Protein AF-A0A497RHI1-F1 (afdb_monomer_lite)

pLDDT: mean 88.55, std 8.63, range [52.28, 96.94]

Structure (mmCIF, N/CA/C/O backbone):
data_AF-A0A497RHI1-F1
#
_entry.id   AF-A0A497RHI1-F1
#
loop_
_atom_site.group_PDB
_atom_site.id
_atom_site.type_symbol
_atom_site.label_atom_id
_atom_site.label_alt_id
_atom_site.label_comp_id
_atom_site.label_asym_id
_atom_site.label_entity_id
_atom_site.label_seq_id
_atom_site.pdbx_PDB_ins_code
_atom_site.Cartn_x
_atom_site.Cartn_y
_atom_site.Cartn_z
_atom_site.occupancy
_atom_site.B_iso_or_equiv
_atom_site.auth_seq_id
_atom_site.auth_comp_id
_atom_site.auth_asym_id
_atom_site.auth_atom_id
_atom_site.pdbx_PDB_model_num
ATOM 1 N N . MET A 1 1 ? -8.646 17.216 15.175 1.00 66.25 1 MET A N 1
ATOM 2 C CA . MET A 1 1 ? -10.119 17.140 15.312 1.00 66.25 1 MET A CA 1
ATOM 3 C C . MET A 1 1 ? -10.559 15.720 15.003 1.00 66.25 1 MET A C 1
ATOM 5 O O . MET A 1 1 ? -10.069 15.172 14.024 1.00 66.25 1 MET A O 1
ATOM 9 N N . SER A 1 2 ? -11.419 15.112 15.821 1.00 79.94 2 SER A N 1
ATOM 10 C CA . SER A 1 2 ? -12.039 13.817 15.511 1.00 79.94 2 SER A CA 1
ATOM 11 C C . SER A 1 2 ? -13.379 14.034 14.801 1.00 79.94 2 SER A C 1
ATOM 13 O O . SER A 1 2 ? -14.091 14.996 15.084 1.00 79.94 2 SER A O 1
ATOM 15 N N . LYS A 1 3 ? -13.713 13.151 13.857 1.00 87.50 3 LYS A N 1
ATOM 16 C CA . LYS A 1 3 ? -15.003 13.126 13.156 1.00 87.50 3 LYS A CA 1
ATOM 17 C C . LYS A 1 3 ? -15.579 11.720 13.267 1.00 87.50 3 LYS A C 1
ATOM 19 O O . LYS A 1 3 ? -14.858 10.749 13.058 1.00 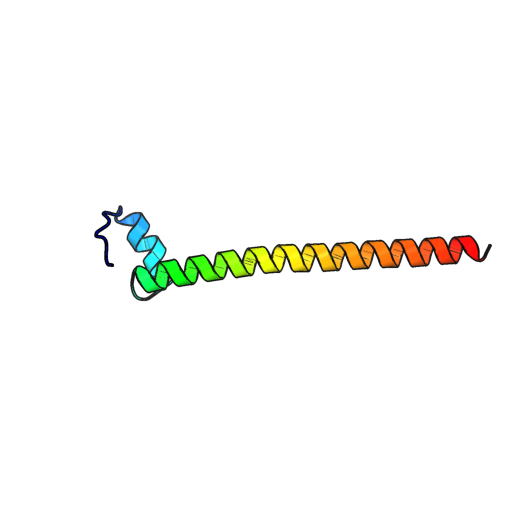87.50 3 LYS A O 1
ATOM 24 N N . VAL A 1 4 ? -16.864 11.618 13.592 1.00 91.00 4 VAL A N 1
ATOM 25 C CA . VAL A 1 4 ? -17.578 10.336 13.609 1.00 91.00 4 VAL A CA 1
ATOM 26 C C . VAL A 1 4 ? -18.017 10.009 12.185 1.00 91.00 4 VAL A C 1
ATOM 28 O O . VAL A 1 4 ? -18.641 10.837 11.519 1.00 91.00 4 VAL A O 1
ATOM 31 N N . VAL A 1 5 ? -17.679 8.810 11.719 1.00 88.94 5 VAL A N 1
ATOM 32 C CA . VAL A 1 5 ? -18.027 8.306 10.386 1.00 88.94 5 VAL A CA 1
ATOM 33 C C . VAL A 1 5 ? -18.742 6.974 10.561 1.00 88.94 5 VAL A C 1
ATOM 35 O O . VAL A 1 5 ? -18.286 6.127 11.325 1.00 88.94 5 VAL A O 1
ATOM 38 N N . ARG A 1 6 ? -19.876 6.801 9.877 1.00 93.94 6 ARG A N 1
ATOM 39 C CA . ARG A 1 6 ? -20.571 5.512 9.807 1.00 93.94 6 ARG A CA 1
ATOM 40 C C . ARG A 1 6 ? -19.989 4.716 8.653 1.00 93.94 6 ARG A C 1
ATOM 42 O O . ARG A 1 6 ? -19.904 5.237 7.543 1.00 93.94 6 ARG A O 1
ATOM 49 N N . LEU A 1 7 ? -19.608 3.481 8.935 1.00 93.06 7 LEU A N 1
ATOM 50 C CA . LEU A 1 7 ? -19.079 2.549 7.953 1.00 93.06 7 LEU A CA 1
ATOM 51 C C . LEU A 1 7 ? -19.938 1.282 7.961 1.00 93.06 7 LEU A C 1
ATOM 53 O O . LEU A 1 7 ? -20.400 0.887 9.034 1.00 93.06 7 LEU A O 1
ATOM 57 N N . PRO A 1 8 ? -20.158 0.665 6.793 1.00 96.69 8 PRO A N 1
ATOM 58 C CA . PRO A 1 8 ? -20.662 -0.699 6.705 1.00 96.69 8 PRO A CA 1
ATOM 59 C C . PRO A 1 8 ? -19.769 -1.691 7.470 1.00 96.69 8 PRO A C 1
ATOM 61 O O . PRO A 1 8 ? -18.560 -1.475 7.588 1.00 96.69 8 PRO A O 1
ATOM 64 N N . GLU A 1 9 ? -20.355 -2.772 7.987 1.00 96.12 9 GLU A N 1
ATOM 65 C CA . GLU A 1 9 ? -19.627 -3.781 8.773 1.00 96.12 9 GLU A CA 1
ATOM 66 C C . GLU A 1 9 ? -18.529 -4.475 7.959 1.00 96.12 9 GLU A C 1
ATOM 68 O O . GLU A 1 9 ? -17.413 -4.632 8.449 1.00 96.12 9 GLU A O 1
ATOM 73 N N . ASP A 1 10 ? -18.786 -4.781 6.688 1.00 96.94 10 ASP A N 1
ATOM 74 C CA . ASP A 1 10 ? -17.814 -5.391 5.776 1.00 96.94 10 ASP A CA 1
ATOM 75 C C . ASP A 1 10 ? -16.578 -4.501 5.567 1.00 96.94 10 ASP A C 1
ATOM 77 O O . ASP A 1 10 ? -15.445 -4.984 5.542 1.00 96.94 10 ASP A O 1
ATOM 81 N N . VAL A 1 11 ? -16.763 -3.181 5.493 1.00 95.44 11 VAL A N 1
ATOM 82 C CA . VAL A 1 11 ? -15.653 -2.222 5.388 1.00 95.44 11 VAL A CA 1
ATOM 83 C C . VAL A 1 11 ? -14.807 -2.218 6.664 1.00 95.44 11 VAL A C 1
ATOM 85 O O . VAL A 1 11 ? -13.577 -2.141 6.594 1.00 95.44 11 VAL A O 1
ATOM 88 N N . ILE A 1 12 ? -15.449 -2.324 7.832 1.00 94.94 12 ILE A N 1
ATOM 89 C CA . ILE A 1 12 ? -14.753 -2.419 9.120 1.00 94.94 12 ILE A CA 1
ATOM 90 C C . ILE A 1 12 ? -13.942 -3.717 9.177 1.00 94.94 12 ILE A C 1
ATOM 92 O O . ILE A 1 12 ? -12.761 -3.679 9.522 1.00 94.94 12 ILE A O 1
ATOM 96 N N . GLU A 1 13 ? -14.536 -4.843 8.782 1.00 96.06 13 GLU A N 1
ATOM 97 C CA . GLU A 1 13 ? -13.854 -6.136 8.720 1.00 96.06 13 GLU A CA 1
ATOM 98 C C . GLU A 1 13 ? -12.647 -6.114 7.782 1.00 96.06 13 GLU A C 1
ATOM 100 O O . GLU A 1 13 ? -11.598 -6.660 8.122 1.00 96.06 13 GLU A O 1
ATOM 105 N N . ILE A 1 14 ? -12.759 -5.463 6.619 1.00 95.56 14 ILE A N 1
ATOM 106 C CA . ILE A 1 14 ? -11.633 -5.298 5.695 1.00 95.56 14 ILE A CA 1
ATOM 107 C C . ILE A 1 14 ? -10.495 -4.553 6.385 1.00 95.56 14 ILE A C 1
ATOM 109 O O . ILE A 1 14 ? -9.380 -5.064 6.410 1.00 95.56 14 ILE A O 1
ATOM 113 N N . ALA A 1 15 ? -10.760 -3.387 6.977 1.00 94.62 15 ALA A N 1
ATOM 114 C CA . ALA A 1 15 ? -9.720 -2.594 7.629 1.00 94.62 15 ALA A CA 1
ATOM 115 C C . ALA A 1 15 ? -9.067 -3.341 8.807 1.00 94.62 15 ALA A C 1
ATOM 117 O O . ALA A 1 15 ? -7.850 -3.274 8.984 1.00 94.62 15 ALA A O 1
ATOM 118 N N . LEU A 1 16 ? -9.843 -4.108 9.577 1.00 94.94 16 LEU A N 1
ATOM 119 C CA . LEU A 1 16 ? -9.335 -4.903 10.700 1.00 94.94 16 LEU A CA 1
ATOM 120 C C . LEU A 1 16 ? -8.433 -6.073 10.274 1.00 94.94 16 LEU A C 1
ATOM 122 O O . LEU A 1 16 ? -7.639 -6.546 11.083 1.00 94.94 16 LEU A O 1
ATOM 126 N N . LYS A 1 17 ? -8.459 -6.503 9.006 1.00 96.44 17 LYS A N 1
ATOM 127 C CA . LYS A 1 17 ? -7.456 -7.454 8.485 1.00 96.44 17 LYS A CA 1
ATOM 128 C C . LYS A 1 17 ? -6.044 -6.856 8.445 1.00 96.44 17 LYS A C 1
ATOM 130 O O . LYS A 1 17 ? -5.076 -7.609 8.418 1.00 96.44 17 LYS A O 1
ATOM 135 N N . TYR A 1 18 ? -5.920 -5.526 8.454 1.00 94.44 18 TYR A N 1
ATOM 136 C CA . TYR A 1 18 ? -4.652 -4.803 8.306 1.00 94.44 18 TYR A CA 1
ATOM 137 C C . TYR A 1 18 ? -4.165 -4.128 9.603 1.00 94.44 18 TYR A C 1
ATOM 139 O O . TYR A 1 18 ? -3.128 -3.460 9.594 1.00 94.44 18 TYR A O 1
ATOM 147 N N . GLY A 1 19 ? -4.881 -4.270 10.725 1.00 93.69 19 GLY A N 1
ATOM 148 C CA . GLY A 1 19 ? -4.491 -3.669 12.004 1.00 93.69 19 GLY A CA 1
ATOM 149 C C . GLY A 1 19 ? -5.438 -4.008 13.156 1.00 93.69 19 GLY A C 1
ATOM 150 O O . GLY A 1 19 ? -6.534 -4.516 12.949 1.00 93.69 19 GLY A O 1
ATOM 151 N N . LYS A 1 20 ? -5.044 -3.696 14.397 1.00 91.69 20 LYS A N 1
ATOM 152 C CA . LYS A 1 20 ? -5.827 -4.045 15.602 1.00 91.69 20 LYS A CA 1
ATOM 153 C C . LYS A 1 20 ? -7.073 -3.175 15.783 1.00 91.69 20 LYS A C 1
ATOM 155 O O . LYS A 1 20 ? -7.923 -3.470 16.617 1.00 91.69 20 LYS A O 1
ATOM 160 N N . ASN A 1 21 ? -7.151 -2.065 15.056 1.00 94.44 21 ASN A N 1
ATOM 161 C CA . ASN A 1 21 ? -8.281 -1.144 15.031 1.00 94.44 21 ASN A CA 1
ATOM 162 C C . ASN A 1 21 ? -8.365 -0.446 13.664 1.00 94.44 21 ASN A C 1
ATOM 164 O O . ASN A 1 21 ? -7.427 -0.502 12.870 1.00 94.44 21 ASN A O 1
ATOM 168 N N . LEU A 1 22 ? -9.471 0.263 13.420 1.00 92.50 22 LEU A N 1
ATOM 169 C CA . LEU A 1 22 ? -9.725 0.980 12.164 1.00 92.50 22 LEU A CA 1
ATOM 170 C C . LEU A 1 22 ? -8.608 1.956 11.773 1.00 92.50 22 LEU A C 1
ATOM 172 O O . LEU A 1 22 ? -8.216 2.003 10.613 1.00 92.50 22 LEU A O 1
ATOM 176 N N . ALA A 1 23 ? -8.091 2.739 12.723 1.00 92.94 23 ALA A N 1
ATOM 177 C CA . ALA A 1 23 ? -7.077 3.747 12.422 1.00 92.94 23 ALA A CA 1
ATOM 178 C C . ALA A 1 23 ? -5.743 3.109 12.016 1.00 92.94 23 ALA A C 1
ATOM 180 O O . ALA A 1 23 ? -5.075 3.601 11.112 1.00 92.94 23 ALA A O 1
ATOM 181 N N . GLU A 1 24 ? -5.354 2.025 12.685 1.00 95.62 24 GLU A N 1
ATOM 182 C CA . GLU A 1 24 ? -4.165 1.252 12.334 1.00 95.62 24 GLU A CA 1
ATOM 183 C C . GLU A 1 24 ? -4.344 0.559 10.981 1.00 95.62 24 GLU A C 1
ATOM 185 O O . GLU A 1 24 ? -3.496 0.720 10.111 1.00 95.62 24 GLU A O 1
ATOM 190 N N . GLY A 1 25 ? -5.481 -0.108 10.766 1.00 96.38 25 GLY A N 1
ATOM 191 C CA . GLY A 1 25 ? -5.793 -0.785 9.509 1.00 96.38 25 GLY A CA 1
ATOM 192 C C . GLY A 1 25 ? -5.733 0.147 8.302 1.00 96.38 25 GLY A C 1
ATOM 193 O O . GLY A 1 25 ? -5.020 -0.133 7.342 1.00 96.38 25 GLY A O 1
ATOM 194 N N . ILE A 1 26 ? -6.397 1.304 8.382 1.00 95.44 26 ILE A N 1
ATOM 195 C CA . ILE A 1 26 ? -6.402 2.301 7.301 1.00 95.44 26 ILE A CA 1
ATOM 196 C C . ILE A 1 26 ? -4.985 2.825 7.0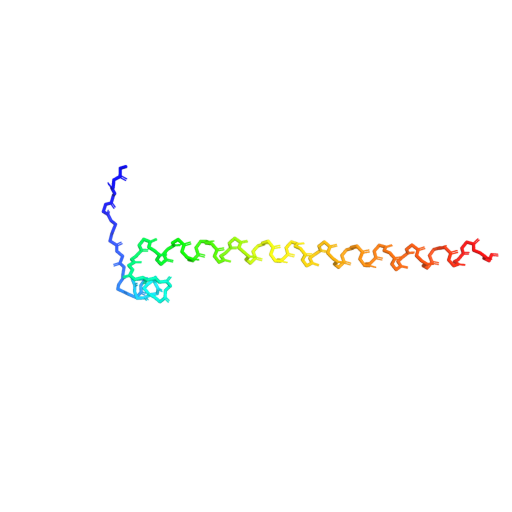16 1.00 95.44 26 ILE A C 1
ATOM 198 O O . ILE A 1 26 ? -4.612 2.957 5.854 1.00 95.44 26 ILE A O 1
ATOM 202 N N . ARG A 1 27 ? -4.171 3.091 8.047 1.00 96.44 27 ARG A N 1
ATOM 203 C CA . ARG A 1 27 ? -2.783 3.552 7.856 1.00 96.44 27 ARG A CA 1
ATOM 204 C C . ARG A 1 27 ? -1.894 2.485 7.228 1.00 96.44 27 ARG A C 1
ATOM 206 O O . ARG A 1 27 ? -1.072 2.810 6.379 1.00 96.44 27 ARG A O 1
ATOM 213 N N . THR A 1 28 ? -2.049 1.225 7.630 1.00 96.00 28 THR A N 1
ATOM 214 C CA . THR A 1 28 ? -1.325 0.109 7.010 1.00 96.00 28 THR A CA 1
ATOM 215 C C . THR A 1 28 ? -1.699 -0.020 5.537 1.00 96.00 28 THR A C 1
ATOM 217 O O . THR A 1 28 ? -0.817 -0.173 4.697 1.00 96.00 28 THR A O 1
ATOM 220 N N . MET A 1 29 ? -2.991 0.087 5.209 1.00 95.38 29 MET A N 1
ATOM 221 C CA . MET A 1 29 ? -3.466 0.059 3.824 1.00 95.38 29 MET A CA 1
ATOM 222 C C . MET A 1 29 ? -2.864 1.200 2.991 1.00 95.38 29 MET A C 1
ATOM 224 O O . MET A 1 29 ? -2.389 0.952 1.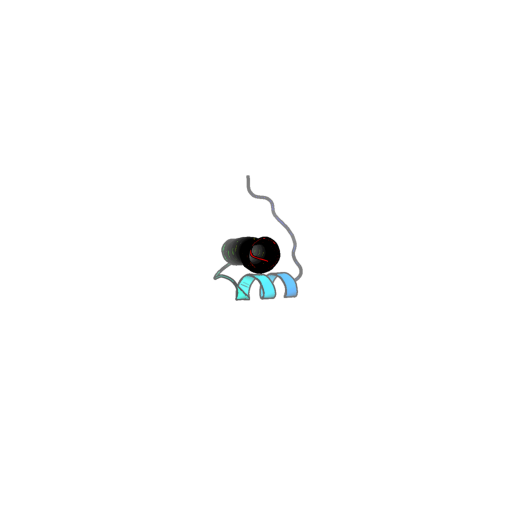888 1.00 95.38 29 MET A O 1
ATOM 228 N N . ASP A 1 30 ? -2.839 2.423 3.524 1.00 95.81 30 ASP A N 1
ATOM 229 C CA . ASP A 1 30 ? -2.245 3.591 2.859 1.00 95.81 30 ASP A CA 1
ATOM 230 C C . ASP A 1 30 ? -0.748 3.385 2.572 1.00 95.81 30 ASP A C 1
ATOM 232 O O . ASP A 1 30 ? -0.305 3.515 1.432 1.00 95.81 30 ASP A O 1
ATOM 236 N N . LYS A 1 31 ? 0.011 2.915 3.572 1.00 94.19 31 LYS A N 1
ATOM 237 C CA . LYS A 1 31 ? 1.439 2.602 3.425 1.00 94.19 31 LYS A CA 1
ATOM 238 C C . LYS A 1 31 ? 1.696 1.532 2.365 1.00 94.19 31 LYS A C 1
ATOM 240 O O . LYS A 1 31 ? 2.611 1.678 1.563 1.00 94.19 31 LYS A O 1
ATOM 245 N N . LEU A 1 32 ? 0.883 0.474 2.333 1.00 91.81 32 LEU A N 1
ATOM 246 C CA . LEU A 1 32 ? 0.996 -0.567 1.309 1.00 91.81 32 LEU A CA 1
ATOM 247 C C . LEU A 1 32 ? 0.753 0.008 -0.091 1.00 91.81 32 LEU A C 1
ATOM 249 O O . LEU A 1 32 ? 1.500 -0.304 -1.013 1.00 91.81 32 LEU A O 1
ATOM 253 N N . LEU A 1 33 ? -0.252 0.871 -0.263 1.00 90.56 33 LEU A N 1
ATOM 254 C CA . LEU A 1 33 ? -0.521 1.520 -1.549 1.00 90.56 33 LEU A CA 1
ATOM 255 C C . LEU A 1 33 ? 0.625 2.443 -1.990 1.00 90.56 33 LEU A C 1
ATOM 257 O O . LEU A 1 33 ? 0.928 2.497 -3.182 1.00 90.56 33 LEU A O 1
ATOM 261 N N . GLU A 1 34 ? 1.262 3.160 -1.064 1.00 91.00 34 GLU A N 1
ATOM 262 C CA . GLU A 1 34 ? 2.471 3.938 -1.358 1.00 91.00 34 GLU A CA 1
ATOM 263 C C . GLU A 1 34 ? 3.641 3.035 -1.761 1.00 91.00 34 GLU A C 1
ATOM 265 O O . GLU A 1 34 ? 4.282 3.283 -2.780 1.00 91.00 34 GLU A O 1
ATOM 270 N N . GLU A 1 35 ? 3.880 1.950 -1.021 1.00 86.06 35 GLU A N 1
ATOM 271 C CA . GLU A 1 35 ? 4.941 0.986 -1.325 1.00 86.06 35 GLU A CA 1
ATOM 272 C C . GLU A 1 35 ? 4.753 0.340 -2.705 1.00 86.06 35 GLU A C 1
ATOM 274 O O . GLU A 1 35 ? 5.723 0.234 -3.456 1.00 86.06 35 GLU A O 1
ATOM 279 N N . TYR A 1 36 ? 3.521 -0.019 -3.086 1.00 81.50 36 TYR A N 1
ATOM 280 C CA . TYR A 1 36 ? 3.220 -0.539 -4.425 1.00 81.50 36 TYR A CA 1
ATOM 281 C C . TYR A 1 36 ? 3.485 0.490 -5.527 1.00 81.50 36 TYR A C 1
ATOM 283 O O . TYR A 1 36 ? 4.128 0.163 -6.522 1.00 81.50 36 TYR A O 1
ATOM 291 N N . LYS A 1 37 ? 3.066 1.748 -5.344 1.00 80.50 37 LYS A N 1
ATOM 292 C CA . LYS A 1 37 ? 3.350 2.819 -6.318 1.00 80.50 37 LYS A CA 1
ATOM 293 C C . LYS A 1 37 ? 4.849 3.038 -6.503 1.00 80.50 37 LYS A C 1
ATOM 295 O O . LYS A 1 37 ? 5.307 3.272 -7.619 1.00 80.50 37 LYS A O 1
ATOM 300 N N . GLU A 1 38 ? 5.610 2.990 -5.416 1.00 79.38 38 GLU A N 1
ATOM 301 C CA . GLU A 1 38 ? 7.062 3.147 -5.466 1.00 79.38 38 GLU A CA 1
ATOM 302 C C . GLU A 1 38 ? 7.755 1.922 -6.075 1.00 79.38 38 GLU A C 1
ATOM 304 O O . GLU A 1 38 ? 8.760 2.076 -6.770 1.00 7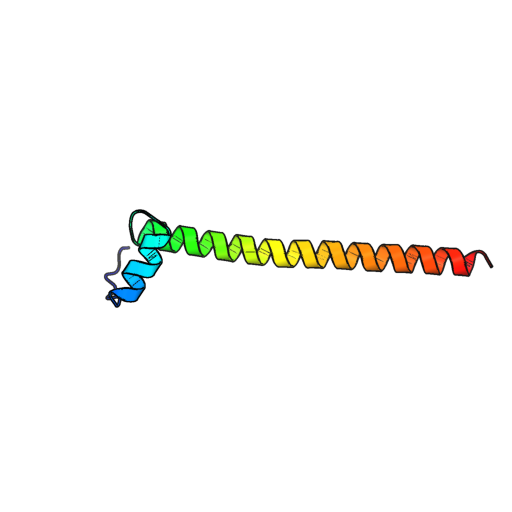9.38 38 GLU A O 1
ATOM 309 N N . LEU A 1 39 ? 7.216 0.716 -5.874 1.00 78.75 39 LEU A N 1
ATOM 310 C CA . LEU A 1 39 ?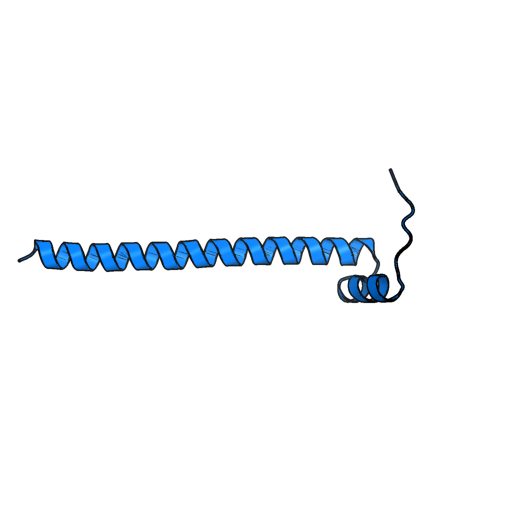 7.704 -0.495 -6.532 1.00 78.75 39 LEU A CA 1
ATOM 311 C C . LEU A 1 39 ? 7.505 -0.423 -8.051 1.00 78.75 39 LEU A C 1
ATOM 313 O O . LEU A 1 39 ? 8.449 -0.696 -8.792 1.00 78.75 39 LEU A O 1
ATOM 317 N N . ASP A 1 40 ? 6.325 0.001 -8.506 1.00 77.62 40 ASP A N 1
ATOM 318 C CA . ASP A 1 40 ? 6.013 0.144 -9.932 1.00 77.62 40 ASP A CA 1
ATOM 319 C C . ASP A 1 40 ? 6.922 1.176 -10.611 1.00 77.62 40 ASP A C 1
ATOM 321 O O . ASP A 1 40 ? 7.464 0.912 -11.686 1.00 77.62 40 ASP A O 1
ATOM 325 N N . LYS A 1 41 ? 7.160 2.326 -9.965 1.00 75.50 41 LYS A N 1
ATOM 326 C CA . LYS A 1 41 ? 8.105 3.336 -10.472 1.00 75.50 41 LYS A CA 1
ATOM 327 C C . LYS A 1 41 ? 9.526 2.793 -10.564 1.00 75.50 41 LYS A C 1
ATOM 329 O O . LYS A 1 41 ? 10.152 2.901 -11.611 1.00 75.50 41 LYS A O 1
ATOM 334 N N . LYS A 1 42 ? 10.022 2.160 -9.495 1.00 80.31 42 LYS A N 1
ATOM 335 C CA . LYS A 1 42 ? 11.374 1.580 -9.483 1.00 80.31 42 LYS A CA 1
ATOM 336 C C . LYS A 1 42 ? 11.541 0.513 -10.557 1.00 80.31 42 LYS A C 1
ATOM 338 O O . LYS A 1 42 ? 12.593 0.445 -11.185 1.00 80.31 42 LYS A O 1
ATOM 343 N N . LEU A 1 43 ? 10.525 -0.321 -10.772 1.00 77.81 43 LEU A N 1
ATOM 344 C CA . LEU A 1 43 ? 10.558 -1.337 -11.817 1.00 77.81 43 LEU A CA 1
ATOM 345 C C . LEU A 1 43 ? 10.594 -0.700 -13.212 1.00 77.81 43 LEU A C 1
ATOM 347 O O . LEU A 1 43 ? 11.391 -1.129 -14.046 1.00 77.81 43 LEU A O 1
ATOM 351 N N . ALA A 1 44 ? 9.786 0.336 -13.448 1.00 77.94 44 ALA A N 1
ATOM 352 C CA . ALA A 1 44 ? 9.807 1.089 -14.699 1.00 77.94 44 ALA A CA 1
ATOM 353 C C . ALA A 1 44 ? 11.186 1.722 -14.963 1.00 77.94 44 ALA A C 1
ATOM 355 O O . ALA A 1 44 ? 11.738 1.526 -16.045 1.00 77.94 44 ALA A O 1
ATOM 356 N N . ASP A 1 45 ? 11.787 2.370 -13.960 1.00 87.00 45 ASP A N 1
ATOM 357 C CA . ASP A 1 45 ? 13.114 2.994 -14.067 1.00 87.00 45 ASP A CA 1
ATOM 358 C C . ASP A 1 45 ? 14.220 1.966 -14.377 1.00 87.00 45 ASP A C 1
ATOM 360 O O . ASP A 1 45 ? 15.110 2.210 -15.201 1.00 87.00 45 ASP A O 1
ATOM 364 N N . VAL A 1 46 ? 14.167 0.787 -13.742 1.00 84.31 46 VAL A N 1
ATOM 365 C CA . VAL A 1 46 ? 15.122 -0.309 -13.984 1.00 84.31 46 VAL A CA 1
ATOM 366 C C . VAL A 1 46 ? 14.992 -0.845 -15.410 1.00 84.31 46 VAL A C 1
ATOM 368 O O . VAL A 1 46 ? 16.005 -1.021 -16.093 1.00 84.31 46 VAL A O 1
ATOM 371 N N . ILE A 1 47 ? 13.763 -1.087 -15.877 1.00 86.94 47 ILE A N 1
ATOM 372 C CA . ILE A 1 47 ? 13.504 -1.564 -17.242 1.00 86.94 47 ILE A CA 1
ATOM 373 C C . ILE A 1 47 ? 13.989 -0.532 -18.262 1.00 86.94 47 ILE A C 1
ATOM 375 O O . ILE A 1 47 ? 14.688 -0.887 -19.210 1.00 86.94 47 ILE A O 1
ATOM 379 N N . GLU A 1 48 ? 13.667 0.743 -18.056 1.00 90.25 48 GLU A N 1
ATOM 380 C CA . GLU A 1 48 ? 14.066 1.823 -18.953 1.00 90.25 48 GLU A CA 1
ATOM 381 C C . GLU A 1 48 ? 15.590 1.947 -19.054 1.00 90.25 48 GLU A C 1
ATOM 383 O O . GLU A 1 48 ? 16.136 2.019 -20.158 1.00 90.25 48 GLU A O 1
ATOM 388 N N . THR A 1 49 ? 16.285 1.920 -17.914 1.00 91.00 49 THR A N 1
ATOM 389 C CA . THR A 1 49 ? 17.753 1.957 -17.869 1.00 91.00 49 THR A CA 1
ATOM 390 C C . THR A 1 49 ? 18.338 0.792 -18.659 1.00 91.00 49 THR A C 1
ATOM 392 O O . THR A 1 49 ? 19.196 0.996 -19.517 1.00 91.00 49 THR A O 1
ATOM 395 N N . ARG A 1 50 ? 17.809 -0.423 -18.457 1.00 89.94 50 ARG A N 1
ATOM 396 C CA . ARG A 1 50 ? 18.279 -1.613 -19.170 1.00 89.94 50 ARG A CA 1
ATOM 397 C C . ARG A 1 50 ? 18.069 -1.508 -20.679 1.00 89.94 50 ARG A C 1
ATOM 399 O O . ARG A 1 50 ? 18.968 -1.869 -21.431 1.00 89.94 50 ARG A O 1
ATOM 406 N N . ILE A 1 51 ? 16.917 -1.001 -21.121 1.00 91.19 51 ILE A N 1
ATOM 407 C CA . ILE A 1 51 ? 16.631 -0.774 -22.545 1.00 91.19 51 ILE A CA 1
ATOM 408 C C . ILE A 1 51 ? 17.607 0.255 -23.129 1.00 91.19 51 ILE A C 1
ATOM 410 O O . ILE A 1 51 ? 18.179 0.017 -24.192 1.00 91.19 51 ILE A O 1
ATOM 414 N N . ARG A 1 52 ? 17.834 1.381 -22.439 1.00 92.50 52 ARG A N 1
ATOM 415 C CA . ARG A 1 52 ? 18.771 2.426 -22.889 1.00 92.50 52 ARG A CA 1
ATOM 416 C C . ARG A 1 52 ? 20.200 1.898 -23.010 1.00 92.50 52 ARG A C 1
ATOM 418 O O . ARG A 1 52 ? 20.874 2.240 -23.979 1.00 92.50 52 ARG A O 1
ATOM 425 N N . ASP A 1 53 ? 20.647 1.085 -22.058 1.00 92.69 53 ASP A N 1
ATOM 426 C CA . ASP A 1 53 ? 21.991 0.505 -22.078 1.00 92.69 53 ASP A CA 1
ATOM 427 C C . ASP A 1 53 ? 22.156 -0.494 -23.226 1.00 92.69 53 ASP A C 1
ATOM 429 O O . ASP A 1 53 ? 23.120 -0.382 -23.976 1.00 92.69 53 ASP A O 1
ATOM 433 N N . VAL A 1 54 ? 21.178 -1.382 -23.445 1.00 92.25 54 VAL A N 1
ATOM 434 C CA . VAL A 1 54 ? 21.194 -2.319 -24.584 1.00 92.25 54 VAL A CA 1
ATOM 435 C C . VAL A 1 54 ? 21.230 -1.565 -25.915 1.00 92.25 54 VAL A C 1
ATOM 437 O O . VAL A 1 54 ? 22.072 -1.851 -26.761 1.00 92.25 54 VAL A O 1
ATOM 440 N N . ILE A 1 55 ? 20.381 -0.546 -26.091 1.00 92.62 55 ILE A N 1
ATOM 441 C CA . ILE A 1 55 ? 20.386 0.279 -27.310 1.00 92.62 55 ILE A CA 1
ATOM 442 C C . ILE A 1 55 ? 21.738 0.987 -27.486 1.00 92.62 55 ILE A C 1
ATOM 444 O O . ILE A 1 55 ? 22.244 1.081 -28.605 1.00 92.62 55 ILE A O 1
ATOM 448 N N . ARG A 1 56 ? 22.343 1.500 -26.406 1.00 92.62 56 ARG A N 1
ATOM 449 C CA . ARG A 1 56 ? 23.661 2.148 -26.469 1.00 92.62 56 ARG A CA 1
ATOM 450 C C . ARG A 1 56 ? 24.740 1.158 -26.905 1.00 92.62 56 ARG A C 1
ATOM 452 O O . ARG A 1 56 ? 25.510 1.492 -27.801 1.00 92.62 56 ARG A O 1
ATOM 459 N N . GLU A 1 57 ? 24.771 -0.034 -26.315 1.00 90.50 57 GLU A N 1
ATOM 460 C CA . GLU A 1 57 ? 25.702 -1.105 -26.684 1.00 90.50 57 GLU A 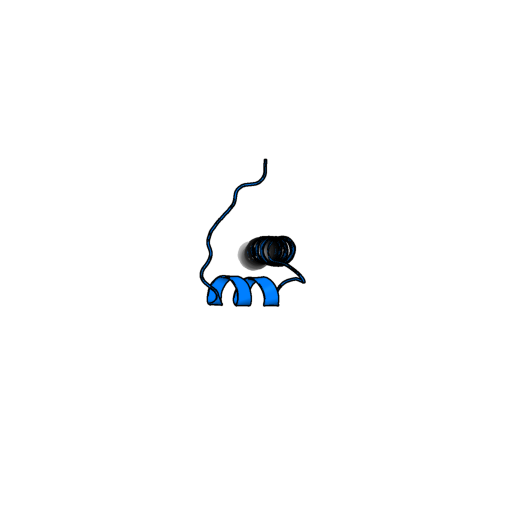CA 1
ATOM 461 C C . GLU A 1 57 ? 25.554 -1.484 -28.167 1.00 90.50 57 GLU A C 1
ATOM 463 O O . GLU A 1 57 ? 26.548 -1.557 -28.892 1.00 90.50 57 GLU A O 1
ATOM 468 N N . GLU A 1 58 ? 24.321 -1.642 -28.657 1.00 89.44 58 GLU A N 1
ATOM 469 C CA . GLU A 1 58 ? 24.047 -1.930 -30.070 1.00 89.44 58 GLU A CA 1
ATOM 470 C C . GLU A 1 58 ? 24.520 -0.807 -31.007 1.00 89.44 58 GLU A C 1
ATOM 472 O O . GLU A 1 58 ? 25.178 -1.069 -32.018 1.00 89.44 58 GLU A O 1
ATOM 477 N N . LEU A 1 59 ? 24.249 0.457 -30.665 1.00 91.56 59 LEU A N 1
ATOM 478 C CA . LEU A 1 59 ? 24.706 1.612 -31.444 1.00 91.56 59 LEU A CA 1
ATOM 479 C C . LEU A 1 59 ? 26.235 1.751 -31.447 1.00 91.56 59 LEU A C 1
ATOM 481 O O . LEU A 1 59 ? 26.812 2.148 -32.461 1.00 91.56 59 LEU A O 1
ATOM 485 N N . GLU A 1 60 ? 26.903 1.441 -30.336 1.00 89.38 60 GLU A N 1
ATOM 486 C CA . GLU A 1 60 ? 28.366 1.427 -30.261 1.00 89.38 60 GLU A CA 1
ATOM 487 C C . GLU A 1 60 ? 28.974 0.326 -31.131 1.00 89.38 60 GLU A C 1
ATOM 489 O O . GLU A 1 60 ? 29.980 0.574 -31.799 1.00 89.38 60 GLU A O 1
ATOM 494 N N . MET A 1 61 ? 28.357 -0.859 -31.181 1.00 86.06 61 MET A N 1
ATOM 495 C CA . MET A 1 61 ? 28.773 -1.920 -32.101 1.00 86.06 61 MET A CA 1
ATOM 496 C C . MET A 1 61 ? 28.630 -1.482 -33.560 1.00 86.06 61 MET A C 1
ATOM 498 O O . MET A 1 61 ? 29.562 -1.671 -34.338 1.00 86.06 61 MET A O 1
ATOM 502 N N . LEU A 1 62 ? 27.518 -0.835 -33.921 1.00 80.75 62 LEU A N 1
ATOM 503 C CA . LEU A 1 62 ? 27.293 -0.331 -35.280 1.00 80.75 62 LEU A CA 1
ATOM 504 C C . LEU A 1 62 ? 28.274 0.779 -35.684 1.00 80.75 62 LEU A C 1
ATOM 506 O O . LEU A 1 62 ? 28.638 0.856 -36.849 1.00 80.75 62 LEU A O 1
ATOM 510 N N . ARG A 1 63 ? 28.732 1.620 -34.746 1.00 74.19 63 ARG A N 1
ATOM 511 C CA . ARG A 1 63 ? 29.748 2.663 -35.008 1.00 74.19 63 ARG A CA 1
ATOM 512 C C . ARG A 1 63 ? 31.169 2.127 -35.197 1.00 74.19 63 ARG A C 1
ATOM 514 O O . ARG A 1 63 ? 32.038 2.891 -35.610 1.00 74.19 63 ARG A O 1
ATOM 521 N N . ARG A 1 64 ? 31.440 0.878 -34.808 1.00 66.00 64 ARG A N 1
ATOM 522 C CA . ARG A 1 64 ? 32.761 0.241 -34.959 1.00 66.00 64 ARG A CA 1
ATOM 523 C C . ARG A 1 64 ? 32.955 -0.437 -36.323 1.00 66.00 64 ARG A C 1
ATOM 525 O O . ARG A 1 64 ? 34.064 -0.902 -36.580 1.00 66.00 64 ARG A O 1
ATOM 532 N N . PHE A 1 65 ? 31.916 -0.481 -37.158 1.00 52.28 65 PHE A N 1
ATOM 533 C CA . PHE A 1 65 ? 31.978 -0.843 -38.578 1.00 52.28 65 PHE A CA 1
ATOM 534 C C . PHE A 1 65 ? 31.989 0.416 -39.450 1.00 52.28 65 PHE A C 1
ATOM 536 O O . PHE A 1 65 ? 32.564 0.336 -40.558 1.00 52.28 65 PHE A O 1
#

Radius of gyration: 22.87 Å; chains: 1; bounding box: 53×25×54 Å

Foldseek 3Di:
DDDDDDDDPVVQVQLCVQHVGNVNSVVSVVVVVVVVVVVVVVVVVVVVVVVVVVVVVVVVVVVVD

Sequence (65 aa):
MSKVVRLPEDVIEIALKYGKNLAEGIRTMDKLLEEYKELDKKLADVIETRIRDVIREELEMLRRF

Secondary structure (DSSP, 8-state):
--------HHHHHHHHTTSSSHHHHHHHHHHHHHHHHHHHHHHHHHHHHHHHHHHHHHHHHHHT-